Protein AF-A0A3D2J568-F1 (afdb_monomer_lite)

Foldseek 3Di:
DVVLVVLVVLLVVLVVLLVVLVVVVVVVQVVVVVVVDDDDQVLPLSNLVSVLSVLSSVLSVLVSCVVVVVDPPVCVVVSVVVSVVSVVVSVVSVVVSVVSVVVVVVVVVVVVVVVVVVVVVVVPPPPDDPVVVVVVVVVVVVVVVVVVVVVCVVVPDD

Structure (mmCIF, N/CA/C/O backbone):
data_AF-A0A3D2J568-F1
#
_entry.id   AF-A0A3D2J568-F1
#
loop_
_atom_site.group_PDB
_atom_site.id
_atom_site.type_symbol
_atom_site.label_atom_id
_atom_site.label_alt_id
_atom_site.label_comp_id
_atom_site.label_asym_id
_atom_site.label_entity_id
_atom_site.label_seq_id
_atom_site.pdbx_PDB_ins_code
_atom_site.Cartn_x
_atom_site.Cartn_y
_atom_site.Cartn_z
_atom_site.occupancy
_atom_site.B_iso_or_equiv
_atom_site.auth_seq_id
_atom_site.auth_comp_id
_atom_site.auth_asym_id
_atom_site.auth_atom_id
_atom_site.pdbx_PDB_model_num
ATOM 1 N N . MET A 1 1 ? 24.791 3.006 -12.669 1.00 52.94 1 MET A N 1
ATOM 2 C CA . MET A 1 1 ? 24.547 1.671 -12.068 1.00 52.94 1 MET A CA 1
ATOM 3 C C . MET A 1 1 ? 23.845 1.725 -10.703 1.00 52.94 1 MET A C 1
ATOM 5 O O . MET A 1 1 ? 22.996 0.877 -10.466 1.00 52.94 1 MET A O 1
ATOM 9 N N . ALA A 1 2 ? 24.106 2.720 -9.839 1.00 61.47 2 ALA A N 1
ATOM 10 C CA . ALA A 1 2 ? 23.506 2.809 -8.494 1.00 61.47 2 ALA A CA 1
ATOM 11 C C . ALA A 1 2 ? 21.961 2.863 -8.460 1.00 61.47 2 ALA A C 1
ATOM 13 O O . ALA A 1 2 ? 21.342 2.231 -7.610 1.00 61.47 2 ALA A O 1
ATOM 14 N N . GLY A 1 3 ? 21.323 3.554 -9.413 1.00 71.19 3 GLY A N 1
ATOM 15 C CA . GLY A 1 3 ? 19.856 3.645 -9.461 1.00 71.19 3 GLY A CA 1
ATOM 16 C C . GLY A 1 3 ? 19.157 2.298 -9.675 1.00 71.19 3 GLY A C 1
ATOM 17 O O . GLY A 1 3 ? 18.064 2.082 -9.168 1.00 71.19 3 GLY A O 1
ATOM 18 N N . LEU A 1 4 ? 19.805 1.361 -10.367 1.00 69.38 4 LEU A N 1
ATOM 19 C CA . LEU A 1 4 ? 19.194 0.086 -10.738 1.00 69.38 4 LEU A CA 1
ATOM 20 C C . LEU A 1 4 ? 19.227 -0.934 -9.591 1.00 69.38 4 LEU A C 1
ATOM 22 O O . LEU A 1 4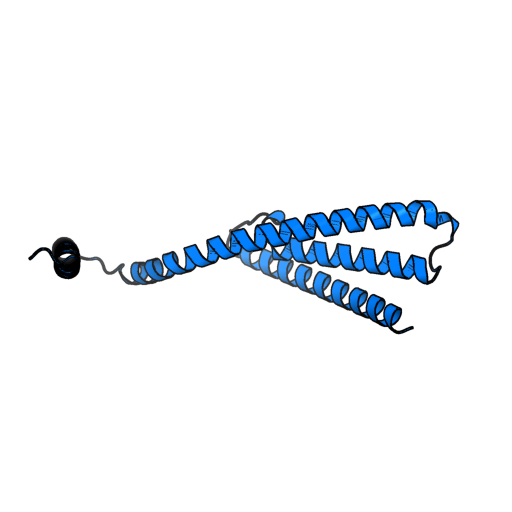 ? 18.237 -1.613 -9.332 1.00 69.38 4 LEU A O 1
ATOM 26 N N . GLN A 1 5 ? 20.336 -0.982 -8.848 1.00 78.38 5 GLN A N 1
ATOM 27 C CA . GLN A 1 5 ? 20.435 -1.772 -7.615 1.00 78.38 5 GLN A CA 1
ATOM 28 C C . GLN A 1 5 ? 19.420 -1.296 -6.570 1.00 78.38 5 GLN A C 1
ATOM 30 O O . GLN A 1 5 ? 18.835 -2.110 -5.861 1.00 78.38 5 GLN A O 1
ATOM 35 N N . LEU A 1 6 ? 19.166 0.015 -6.523 1.00 78.44 6 LEU A N 1
ATOM 36 C CA . LEU A 1 6 ? 18.181 0.615 -5.630 1.00 78.44 6 LEU A CA 1
ATOM 37 C C . LEU A 1 6 ? 16.750 0.198 -6.006 1.00 78.44 6 LEU A C 1
ATOM 39 O O . LEU A 1 6 ? 15.997 -0.216 -5.129 1.00 78.44 6 LEU A O 1
ATOM 43 N N . VAL A 1 7 ? 16.390 0.213 -7.296 1.00 79.06 7 VAL A N 1
ATOM 44 C CA . VAL A 1 7 ? 15.074 -0.269 -7.766 1.00 79.06 7 VAL A CA 1
ATOM 45 C C . VAL A 1 7 ? 14.885 -1.760 -7.474 1.00 79.06 7 VAL A C 1
ATOM 47 O O . VAL A 1 7 ? 13.824 -2.157 -6.99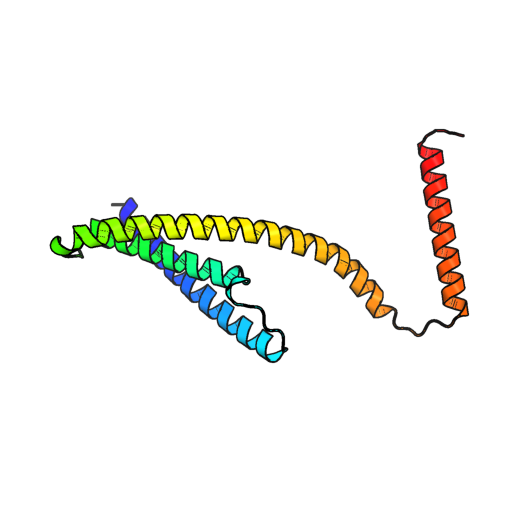4 1.00 79.06 7 VAL A O 1
ATOM 50 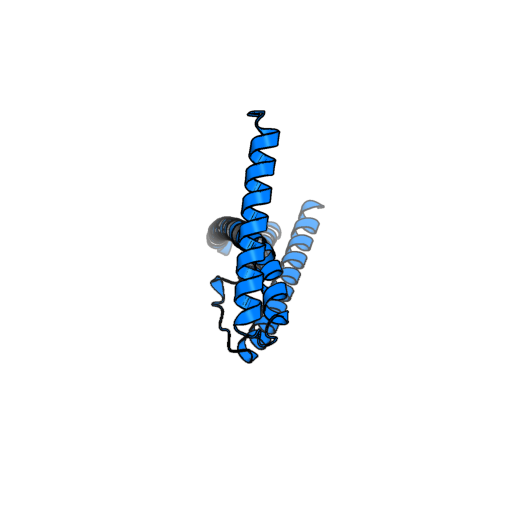N N . ALA A 1 8 ? 15.911 -2.584 -7.699 1.00 76.62 8 ALA A N 1
ATOM 51 C CA . ALA A 1 8 ? 15.855 -4.013 -7.391 1.00 76.62 8 ALA A CA 1
ATOM 52 C C . ALA A 1 8 ? 15.694 -4.277 -5.880 1.00 76.62 8 ALA A C 1
ATOM 54 O O . ALA A 1 8 ? 14.847 -5.079 -5.481 1.00 76.62 8 ALA A O 1
ATOM 55 N N . LEU A 1 9 ? 16.444 -3.559 -5.034 1.00 82.00 9 LEU A N 1
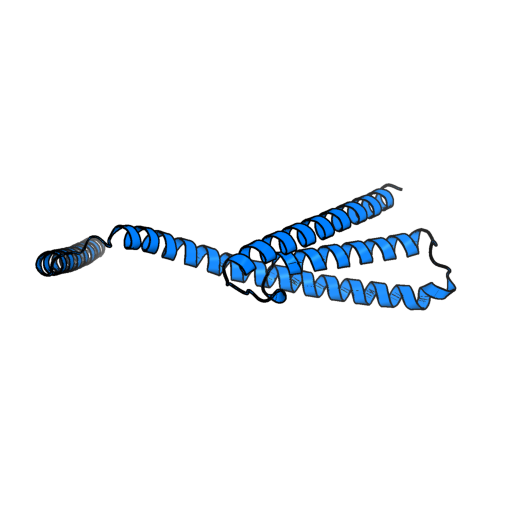ATOM 56 C CA . LEU A 1 9 ? 16.318 -3.630 -3.574 1.00 82.00 9 LEU A CA 1
ATOM 57 C C . LEU A 1 9 ? 14.925 -3.212 -3.100 1.00 82.00 9 LEU A C 1
ATOM 59 O O . LEU A 1 9 ? 14.321 -3.916 -2.290 1.00 82.00 9 LEU A O 1
ATOM 63 N N . LEU A 1 10 ? 14.392 -2.106 -3.628 1.00 78.38 10 LEU A N 1
ATOM 64 C CA . LEU A 1 10 ? 13.032 -1.663 -3.328 1.00 78.38 10 LEU A CA 1
ATOM 65 C C . LEU A 1 10 ? 12.008 -2.723 -3.735 1.00 78.38 10 LEU A C 1
ATOM 67 O O . LEU A 1 10 ? 11.125 -3.037 -2.943 1.00 78.38 10 LEU A O 1
ATOM 71 N N . CYS A 1 11 ? 12.149 -3.319 -4.920 1.00 81.44 11 CYS A N 1
ATOM 72 C CA . CYS A 1 11 ? 11.247 -4.364 -5.396 1.00 81.44 11 CYS A CA 1
ATOM 73 C C . CYS A 1 11 ? 11.208 -5.563 -4.435 1.00 81.44 11 CYS A C 1
ATOM 75 O O . CYS A 1 11 ? 10.126 -5.985 -4.025 1.00 81.44 11 CYS A O 1
ATOM 77 N N . ILE A 1 12 ? 12.376 -6.075 -4.026 1.00 80.69 12 ILE A N 1
ATOM 78 C CA . ILE A 1 12 ? 12.484 -7.188 -3.067 1.00 80.69 12 ILE A CA 1
ATOM 79 C C . ILE A 1 12 ? 11.879 -6.795 -1.715 1.00 80.69 12 ILE A C 1
ATOM 81 O O . ILE A 1 12 ? 11.116 -7.564 -1.128 1.00 80.69 12 ILE A O 1
ATOM 85 N N . MET A 1 13 ? 12.177 -5.586 -1.233 1.00 82.12 13 MET A N 1
ATOM 86 C CA . MET A 1 13 ? 11.656 -5.073 0.033 1.00 82.12 13 MET A CA 1
ATOM 87 C C . MET A 1 13 ? 10.124 -4.968 0.016 1.00 82.12 13 MET A C 1
ATOM 89 O O . MET A 1 13 ? 9.474 -5.441 0.947 1.00 82.12 13 MET A O 1
ATOM 93 N N . PHE A 1 14 ? 9.532 -4.405 -1.041 1.00 81.81 14 PHE A N 1
ATOM 94 C CA . PHE A 1 14 ? 8.077 -4.290 -1.185 1.00 81.81 14 PHE A CA 1
ATOM 95 C C . PHE A 1 14 ? 7.395 -5.655 -1.308 1.00 81.81 14 PHE A C 1
ATOM 97 O O . PHE A 1 14 ? 6.357 -5.869 -0.682 1.00 81.81 14 PHE A O 1
ATOM 104 N N . LEU A 1 15 ? 8.002 -6.606 -2.025 1.00 79.06 15 LEU A N 1
ATOM 105 C CA . LEU A 1 15 ? 7.533 -7.994 -2.080 1.00 79.06 15 LEU A CA 1
ATOM 106 C C . LEU A 1 15 ? 7.529 -8.649 -0.695 1.00 79.06 15 LEU A C 1
ATOM 108 O O . LEU A 1 15 ? 6.523 -9.239 -0.295 1.00 79.06 15 LEU A O 1
ATOM 112 N N . ALA A 1 16 ? 8.620 -8.503 0.061 1.00 78.75 16 ALA A N 1
ATOM 113 C CA . ALA A 1 16 ? 8.729 -9.039 1.414 1.00 78.75 16 ALA A CA 1
ATOM 114 C C . ALA A 1 16 ? 7.705 -8.399 2.367 1.00 78.75 16 ALA A C 1
ATOM 116 O O . ALA A 1 16 ? 7.018 -9.114 3.101 1.00 78.75 16 ALA A O 1
ATOM 117 N N . LEU A 1 17 ? 7.543 -7.071 2.324 1.00 76.69 17 LEU A N 1
ATOM 118 C CA . LEU A 1 17 ? 6.551 -6.346 3.127 1.00 76.69 17 LEU A CA 1
ATOM 119 C C . LEU A 1 17 ? 5.113 -6.730 2.755 1.00 76.69 17 LEU A C 1
ATOM 121 O O . LEU A 1 17 ? 4.278 -6.914 3.644 1.00 76.69 17 LEU A O 1
ATOM 125 N N . GLY A 1 18 ? 4.818 -6.861 1.460 1.00 75.06 18 GLY A N 1
ATOM 126 C CA . GLY A 1 18 ? 3.521 -7.306 0.957 1.00 75.06 18 GLY A CA 1
ATOM 127 C C . GLY A 1 18 ? 3.188 -8.710 1.458 1.00 75.06 18 GLY A C 1
ATOM 128 O O . GLY A 1 18 ? 2.155 -8.907 2.103 1.00 75.06 18 GLY A O 1
ATOM 129 N N . ALA A 1 19 ? 4.103 -9.664 1.262 1.00 75.75 19 ALA A N 1
ATOM 130 C CA . ALA A 1 19 ? 3.942 -11.043 1.719 1.00 75.75 19 ALA A CA 1
ATOM 131 C C . ALA A 1 19 ? 3.778 -11.132 3.245 1.00 75.75 19 ALA A C 1
ATOM 133 O O . ALA A 1 19 ? 2.848 -11.777 3.736 1.00 75.75 19 ALA A O 1
ATOM 134 N N . PHE A 1 20 ? 4.630 -10.436 4.004 1.00 77.06 20 PHE A N 1
ATOM 135 C CA . PHE A 1 20 ? 4.555 -10.406 5.463 1.00 77.06 20 PHE A CA 1
ATOM 136 C C . PHE A 1 20 ? 3.212 -9.852 5.956 1.00 77.06 20 PHE A C 1
ATOM 138 O O . PHE A 1 20 ? 2.571 -10.460 6.819 1.00 77.06 20 PHE A O 1
ATOM 145 N N . ASN A 1 21 ? 2.741 -8.741 5.381 1.00 76.00 21 ASN A N 1
ATOM 146 C CA . ASN A 1 21 ? 1.473 -8.135 5.783 1.00 76.00 21 ASN A CA 1
ATOM 147 C C . ASN A 1 21 ? 0.257 -8.984 5.399 1.00 76.00 21 ASN A C 1
ATOM 149 O O . ASN A 1 21 ? -0.679 -9.067 6.197 1.00 76.00 21 ASN A O 1
ATOM 153 N N . ILE A 1 22 ? 0.276 -9.664 4.246 1.00 75.00 22 ILE A N 1
ATOM 154 C CA . ILE A 1 22 ? -0.774 -10.626 3.869 1.00 75.00 22 ILE A CA 1
ATOM 155 C C . ILE A 1 22 ? -0.826 -11.770 4.888 1.00 75.00 22 ILE A C 1
ATOM 157 O O . ILE A 1 22 ? -1.902 -12.105 5.392 1.00 75.00 22 ILE A O 1
ATOM 161 N N . LEU A 1 23 ? 0.325 -12.349 5.242 1.00 76.56 23 LEU A N 1
ATOM 162 C CA . LEU A 1 23 ? 0.403 -13.449 6.210 1.00 76.56 23 LEU A CA 1
ATOM 163 C C . LEU A 1 23 ? -0.088 -13.024 7.601 1.00 76.56 23 LEU A C 1
ATOM 165 O O . LEU A 1 23 ? -0.894 -13.727 8.219 1.00 76.56 23 LEU A O 1
ATOM 169 N N . MET A 1 24 ? 0.343 -11.854 8.078 1.00 72.38 24 MET A N 1
ATOM 170 C CA . MET A 1 24 ? -0.131 -11.267 9.335 1.00 72.38 24 MET A CA 1
ATOM 171 C C . MET A 1 24 ? -1.640 -10.998 9.312 1.00 72.38 24 MET A C 1
ATOM 173 O O . MET A 1 24 ? -2.341 -11.322 10.275 1.00 72.38 24 MET A O 1
ATOM 177 N N . ALA A 1 25 ? -2.163 -10.452 8.211 1.00 67.94 25 ALA A N 1
ATOM 178 C CA . ALA A 1 25 ? -3.588 -10.181 8.066 1.00 67.94 25 ALA A CA 1
ATOM 179 C C . ALA A 1 25 ? -4.427 -11.466 8.087 1.00 67.94 25 ALA A C 1
ATOM 181 O O . ALA A 1 25 ? -5.440 -11.507 8.792 1.00 67.94 25 ALA A O 1
ATOM 182 N N . ARG A 1 26 ? -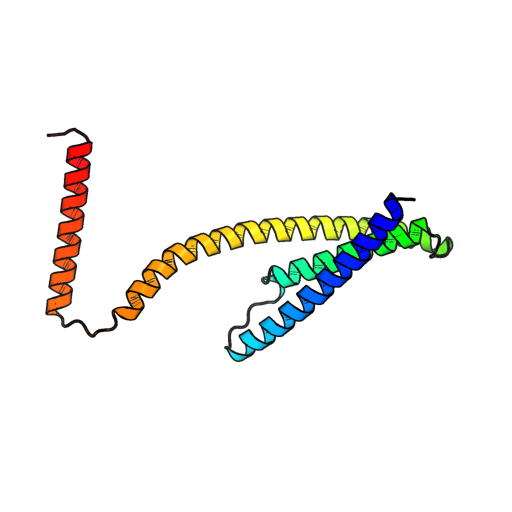3.977 -12.533 7.408 1.00 73.56 26 ARG A N 1
ATOM 183 C CA . ARG A 1 26 ? -4.642 -13.849 7.441 1.00 73.56 26 ARG A CA 1
ATOM 184 C C . ARG A 1 26 ? -4.655 -14.440 8.850 1.00 73.56 26 ARG A C 1
ATOM 186 O O . ARG A 1 26 ? -5.713 -14.849 9.326 1.00 73.56 26 ARG A O 1
ATOM 193 N N . ARG A 1 27 ? -3.519 -14.416 9.561 1.00 71.69 27 ARG A N 1
ATOM 194 C CA . ARG A 1 27 ? -3.440 -14.893 10.959 1.00 71.69 27 ARG A CA 1
ATOM 195 C C . ARG A 1 27 ? -4.378 -14.115 11.882 1.00 71.69 27 ARG A C 1
ATOM 197 O O . ARG A 1 27 ? -5.011 -14.692 12.764 1.00 71.69 27 ARG A O 1
ATOM 204 N N . ARG A 1 28 ? -4.497 -12.803 11.676 1.00 66.62 28 ARG A N 1
ATOM 205 C CA . ARG A 1 28 ? -5.406 -11.954 12.451 1.00 66.62 28 ARG A CA 1
ATOM 206 C C . ARG A 1 28 ? -6.878 -12.234 12.135 1.00 66.62 28 ARG A C 1
ATOM 208 O O . ARG A 1 28 ? -7.682 -12.292 13.060 1.00 66.62 28 ARG A O 1
ATOM 215 N N . GLN A 1 29 ? -7.225 -12.471 10.869 1.00 67.00 29 GLN A N 1
ATOM 216 C CA . GLN A 1 29 ? -8.579 -12.878 10.476 1.00 67.00 29 GLN A CA 1
ATOM 217 C C . GLN A 1 29 ? -8.989 -14.214 11.098 1.00 67.00 29 GLN A C 1
ATOM 219 O O . GLN A 1 29 ? -10.123 -14.335 11.554 1.00 67.00 29 GLN A O 1
ATOM 224 N N . GLN A 1 30 ? -8.078 -15.188 11.179 1.00 67.19 30 GLN A N 1
ATOM 225 C CA . GLN A 1 30 ? -8.347 -16.469 11.843 1.00 67.19 30 GLN A CA 1
ATOM 226 C C . GLN A 1 30 ? -8.677 -16.281 13.332 1.00 67.19 30 GLN A C 1
ATOM 228 O O . GLN A 1 30 ? -9.647 -16.851 13.824 1.00 67.19 30 GLN A O 1
ATOM 233 N N . ARG A 1 31 ? -7.933 -15.416 14.034 1.00 64.31 31 ARG A N 1
ATOM 234 C CA . ARG A 1 31 ? -8.181 -15.106 15.455 1.00 64.31 31 ARG A CA 1
ATOM 235 C C . ARG A 1 31 ? -9.504 -14.378 15.688 1.00 64.31 31 ARG A C 1
ATOM 237 O O . ARG A 1 31 ? -10.181 -14.655 16.666 1.00 64.31 31 ARG A O 1
ATOM 244 N N . GLU A 1 32 ? -9.879 -13.462 14.800 1.00 63.84 32 GLU A N 1
ATOM 245 C CA . GLU A 1 32 ? -11.124 -12.693 14.935 1.00 63.84 32 GLU A CA 1
ATOM 246 C C . GLU A 1 32 ? -12.361 -13.502 14.506 1.00 63.84 32 GLU A C 1
ATOM 248 O O . GLU A 1 32 ? -13.429 -13.342 15.093 1.00 63.84 32 GLU A O 1
ATOM 253 N N . SER A 1 33 ? -12.198 -14.442 13.568 1.00 60.97 33 SER A N 1
ATOM 254 C CA . SER A 1 33 ? -13.241 -15.413 13.204 1.00 60.97 33 SER A CA 1
ATOM 255 C C . SER A 1 33 ? -13.553 -16.359 14.364 1.00 60.97 33 SER A C 1
ATOM 257 O O . SER A 1 33 ? -14.717 -16.656 14.610 1.00 60.97 33 SER A O 1
ATOM 259 N N . ALA A 1 34 ? -12.535 -16.748 15.140 1.00 63.69 34 ALA A N 1
ATOM 260 C CA . ALA A 1 34 ? -12.718 -17.509 16.377 1.00 63.69 34 ALA A CA 1
ATOM 261 C C . ALA A 1 34 ? -13.448 -16.715 17.484 1.00 63.69 34 ALA A C 1
ATOM 263 O O . ALA A 1 34 ? -13.983 -17.313 18.409 1.00 63.69 34 ALA A O 1
ATOM 264 N N . MET A 1 35 ? -13.499 -15.380 17.384 1.00 64.38 35 MET A N 1
ATOM 265 C CA . MET A 1 35 ? -14.208 -14.491 18.319 1.00 64.38 35 MET A CA 1
ATOM 266 C C . MET A 1 35 ? -15.577 -14.026 17.788 1.00 64.38 35 MET A C 1
ATOM 268 O O . MET A 1 35 ? -16.217 -13.186 18.415 1.00 64.38 35 MET A O 1
ATOM 272 N N . GLY A 1 36 ? -16.028 -14.531 16.631 1.00 60.94 36 GLY A N 1
ATOM 273 C CA . GLY A 1 36 ? -17.336 -14.204 16.044 1.00 60.94 36 GLY A CA 1
ATOM 274 C C . GLY A 1 36 ? -17.461 -12.791 15.458 1.00 60.94 36 GLY A C 1
ATOM 275 O O . GLY A 1 36 ? -18.545 -12.404 15.025 1.00 60.94 36 GLY A O 1
ATOM 276 N N . ILE A 1 37 ? -16.376 -12.010 15.404 1.00 64.44 37 ILE A N 1
ATOM 277 C CA . ILE A 1 37 ? -16.398 -10.637 14.884 1.00 64.44 37 ILE A CA 1
ATOM 278 C C . ILE A 1 37 ? -15.875 -10.636 13.445 1.00 64.44 37 ILE A C 1
ATOM 280 O O . ILE A 1 37 ? -14.668 -10.662 13.193 1.00 64.44 37 ILE A O 1
ATOM 284 N N . GLN A 1 38 ? -16.787 -10.564 12.476 1.00 57.75 38 GLN A N 1
ATOM 285 C CA . GLN A 1 38 ? -16.430 -10.460 11.062 1.00 57.75 38 GLN A CA 1
ATOM 286 C C . GLN A 1 38 ? -16.287 -8.992 10.639 1.00 57.75 38 GLN A C 1
ATOM 288 O O . GLN A 1 38 ? -17.262 -8.313 10.329 1.00 57.75 38 GLN A O 1
ATOM 293 N N . TYR A 1 39 ? -15.050 -8.488 10.594 1.00 65.12 39 TYR A N 1
ATOM 294 C CA . TYR A 1 39 ? -14.766 -7.226 9.905 1.00 65.12 39 TYR A CA 1
ATOM 295 C C . TYR A 1 39 ? -14.528 -7.464 8.409 1.00 65.12 39 TYR A C 1
ATOM 297 O O . TYR A 1 39 ? -13.648 -8.270 8.072 1.00 65.12 39 TYR A O 1
ATOM 305 N N . PRO A 1 40 ? -15.213 -6.727 7.514 1.00 66.94 40 PRO A N 1
ATOM 306 C CA . PRO A 1 40 ? -14.986 -6.834 6.080 1.00 66.94 40 PRO A CA 1
ATOM 307 C C . PRO A 1 40 ? -13.540 -6.471 5.716 1.00 66.94 40 PRO A C 1
ATOM 309 O O . PRO A 1 40 ? -12.964 -5.518 6.249 1.00 66.94 40 PRO A O 1
ATOM 312 N N . TRP A 1 41 ? -12.949 -7.240 4.799 1.00 61.22 41 TRP A N 1
ATOM 313 C CA . TRP A 1 41 ? -11.525 -7.173 4.448 1.00 61.22 41 TRP A CA 1
ATOM 314 C C . TRP A 1 41 ? -11.081 -5.779 3.972 1.00 61.22 41 TRP A C 1
ATOM 316 O O . TRP A 1 41 ? -10.011 -5.319 4.362 1.00 61.22 41 TRP A O 1
ATOM 326 N N . TYR A 1 42 ? -11.938 -5.065 3.234 1.00 62.44 42 TYR A N 1
ATOM 327 C CA . TYR A 1 42 ? -11.658 -3.732 2.685 1.00 62.44 42 TYR A CA 1
ATOM 328 C C . TYR A 1 42 ? -11.611 -2.612 3.740 1.00 62.44 42 TYR A C 1
ATOM 330 O O . TYR A 1 42 ? -11.086 -1.535 3.470 1.00 62.44 42 TYR A O 1
ATOM 338 N N . LYS A 1 43 ? -12.138 -2.839 4.955 1.00 64.69 43 LYS A N 1
ATOM 339 C CA . LYS A 1 43 ? -12.009 -1.888 6.078 1.00 64.69 43 LYS A CA 1
ATOM 340 C C . LYS A 1 43 ? -10.712 -2.078 6.865 1.00 64.69 43 LYS A C 1
ATOM 342 O O . LYS A 1 43 ? -10.389 -1.266 7.734 1.00 64.69 43 LYS A O 1
ATOM 347 N N . ARG A 1 44 ? -9.968 -3.160 6.613 1.00 71.81 44 ARG A N 1
ATOM 348 C CA . ARG A 1 44 ? -8.707 -3.433 7.306 1.00 71.81 44 ARG A CA 1
ATOM 349 C C . ARG A 1 44 ? -7.584 -2.720 6.577 1.00 71.81 44 ARG A C 1
ATOM 351 O O . ARG A 1 44 ? -7.066 -3.233 5.589 1.00 71.81 44 ARG A O 1
ATOM 358 N N . LEU A 1 45 ? -7.164 -1.589 7.144 1.00 71.69 45 LEU A N 1
ATOM 359 C CA . LEU A 1 45 ? -6.051 -0.787 6.636 1.00 71.69 45 LEU A CA 1
ATOM 360 C C . LEU A 1 45 ? -4.844 -1.661 6.258 1.00 71.69 45 LEU A C 1
ATOM 362 O O . LEU A 1 45 ? -4.328 -1.505 5.165 1.00 71.69 45 LEU A O 1
ATOM 366 N N . THR A 1 46 ? -4.478 -2.638 7.102 1.00 72.06 46 THR A N 1
ATOM 367 C CA . THR A 1 46 ? -3.351 -3.569 6.892 1.00 72.06 46 THR A CA 1
ATOM 368 C C . THR A 1 46 ? -3.459 -4.405 5.613 1.00 72.06 46 THR A C 1
ATOM 370 O O . THR A 1 46 ? -2.447 -4.637 4.961 1.00 72.06 46 THR A O 1
ATOM 373 N N . ILE A 1 47 ? -4.663 -4.857 5.239 1.00 72.88 47 ILE A N 1
ATOM 374 C CA . ILE A 1 47 ? -4.863 -5.613 3.990 1.00 72.88 47 ILE A CA 1
ATOM 375 C C . ILE A 1 47 ? -4.693 -4.667 2.806 1.00 72.88 47 ILE A C 1
ATOM 377 O O . ILE A 1 47 ? -3.954 -4.973 1.876 1.00 72.88 47 ILE A O 1
ATOM 381 N N . LEU A 1 48 ? -5.304 -3.487 2.885 1.00 77.19 48 LEU A N 1
ATOM 382 C CA . LEU A 1 48 ? -5.171 -2.454 1.864 1.00 77.19 48 LEU A CA 1
ATOM 383 C C . LEU A 1 48 ? -3.704 -2.039 1.647 1.00 77.19 48 LEU A C 1
ATOM 385 O O . LEU A 1 48 ? -3.250 -1.983 0.511 1.00 77.19 48 LEU A O 1
ATOM 389 N N . THR A 1 49 ? -2.930 -1.856 2.723 1.00 78.62 49 THR A N 1
ATOM 390 C CA . THR A 1 49 ? -1.488 -1.550 2.627 1.00 78.62 49 THR A CA 1
ATOM 391 C C . THR A 1 49 ? -0.700 -2.696 2.008 1.00 78.62 49 THR A C 1
ATOM 393 O O . THR A 1 49 ? 0.248 -2.466 1.268 1.00 78.62 49 THR A O 1
ATOM 396 N N . SER A 1 50 ? -1.081 -3.941 2.301 1.00 77.31 50 SER A N 1
ATOM 397 C CA . SER A 1 50 ? -0.414 -5.103 1.718 1.00 77.31 50 SER A CA 1
ATOM 398 C C . SER A 1 50 ? -0.646 -5.208 0.211 1.00 77.31 50 SER A C 1
ATOM 400 O O . SER A 1 50 ? 0.289 -5.510 -0.523 1.00 77.31 50 SER A O 1
ATOM 402 N N . VAL A 1 51 ? -1.861 -4.885 -0.247 1.00 79.38 51 VAL A N 1
ATOM 403 C CA . VAL A 1 51 ? -2.195 -4.799 -1.673 1.00 79.38 51 VAL A CA 1
ATOM 404 C C . VAL A 1 51 ? -1.379 -3.689 -2.331 1.00 79.38 51 VAL A C 1
ATOM 406 O O . VAL A 1 51 ? -0.757 -3.934 -3.357 1.00 79.38 51 VAL A O 1
ATOM 409 N N . GLU A 1 52 ? -1.281 -2.519 -1.700 1.00 84.38 52 GLU A N 1
ATOM 410 C CA . GLU A 1 52 ? -0.461 -1.410 -2.201 1.00 84.38 52 GLU A CA 1
ATOM 411 C C . GLU A 1 52 ? 1.012 -1.796 -2.383 1.00 84.38 52 GLU A C 1
ATOM 413 O O . GLU A 1 52 ? 1.611 -1.515 -3.417 1.00 84.38 52 GLU A O 1
ATOM 418 N N . TYR A 1 53 ? 1.593 -2.516 -1.422 1.00 84.31 53 TYR A N 1
ATOM 419 C CA . TYR A 1 53 ? 2.968 -3.004 -1.547 1.00 84.31 53 TYR A CA 1
ATOM 420 C C . TYR A 1 53 ? 3.149 -3.993 -2.698 1.00 84.31 53 TYR A C 1
ATOM 422 O O . TYR A 1 53 ? 4.188 -3.967 -3.356 1.00 84.31 53 TYR A O 1
ATOM 430 N N . VAL A 1 54 ? 2.145 -4.827 -2.983 1.00 81.69 54 VAL A N 1
ATOM 431 C CA . VAL A 1 54 ? 2.171 -5.722 -4.148 1.00 81.69 54 VAL A CA 1
ATOM 432 C C . VAL A 1 54 ? 2.069 -4.930 -5.454 1.00 81.69 54 VAL A C 1
ATOM 434 O O . VAL A 1 54 ? 2.829 -5.219 -6.376 1.00 81.69 54 VAL A O 1
ATOM 437 N N . LEU A 1 55 ? 1.199 -3.913 -5.538 1.00 84.75 55 LEU A N 1
ATOM 438 C CA . LEU A 1 55 ? 1.118 -3.046 -6.722 1.00 84.75 55 LEU A CA 1
ATOM 439 C C . LEU A 1 55 ? 2.440 -2.312 -6.977 1.00 84.75 55 LEU A C 1
ATOM 441 O O . LEU A 1 55 ? 2.924 -2.312 -8.107 1.00 84.75 55 LEU A O 1
ATOM 445 N N . LEU A 1 56 ? 3.047 -1.740 -5.935 1.00 84.56 56 LEU A N 1
ATOM 446 C CA . LEU A 1 56 ? 4.346 -1.071 -6.034 1.00 84.56 56 LEU A CA 1
ATOM 447 C C . LEU A 1 56 ? 5.445 -2.036 -6.479 1.00 84.56 56 LEU A C 1
ATOM 449 O O . LEU A 1 56 ? 6.211 -1.710 -7.382 1.00 84.56 56 LEU A O 1
ATOM 453 N N . ALA A 1 57 ? 5.502 -3.239 -5.900 1.00 82.38 57 ALA A N 1
ATOM 454 C CA . ALA A 1 57 ? 6.455 -4.261 -6.326 1.00 82.38 57 ALA A CA 1
ATOM 455 C C . ALA A 1 57 ? 6.272 -4.623 -7.808 1.00 82.38 57 ALA A C 1
ATOM 457 O O . ALA A 1 57 ? 7.252 -4.713 -8.542 1.00 82.38 57 ALA A O 1
ATOM 458 N N . LEU A 1 58 ? 5.027 -4.769 -8.267 1.00 81.94 58 LEU A N 1
ATOM 459 C CA . LEU A 1 58 ? 4.727 -5.061 -9.667 1.00 81.94 58 LEU A CA 1
ATOM 460 C C . LEU A 1 58 ? 5.127 -3.896 -10.592 1.00 81.94 58 LEU A C 1
ATOM 462 O O . LEU A 1 58 ? 5.677 -4.130 -11.667 1.00 81.94 58 LEU A O 1
ATOM 466 N N . ALA A 1 59 ? 4.924 -2.649 -10.159 1.00 84.19 59 ALA A N 1
ATOM 467 C CA . ALA A 1 59 ? 5.353 -1.461 -10.897 1.00 84.19 59 ALA A CA 1
ATOM 468 C C . ALA A 1 59 ? 6.880 -1.403 -11.021 1.00 84.19 59 ALA A C 1
ATOM 470 O O . ALA A 1 59 ? 7.406 -1.194 -12.115 1.00 84.19 59 ALA A O 1
ATOM 471 N N . PHE A 1 60 ? 7.604 -1.658 -9.927 1.00 84.19 60 PHE A N 1
ATOM 472 C CA . PHE A 1 60 ? 9.064 -1.738 -9.959 1.00 84.19 60 PHE A CA 1
ATOM 473 C C . PHE A 1 60 ? 9.560 -2.890 -10.834 1.00 84.19 60 PHE A C 1
ATOM 475 O O . PHE A 1 60 ? 10.529 -2.706 -11.567 1.00 84.19 60 PHE A O 1
ATOM 482 N N . LEU A 1 61 ? 8.883 -4.041 -10.815 1.00 82.31 61 LEU A N 1
ATOM 483 C CA . LEU A 1 61 ? 9.225 -5.189 -11.651 1.00 82.31 61 LEU A CA 1
ATOM 484 C C . LEU A 1 61 ? 9.047 -4.883 -13.145 1.00 82.31 61 LEU A C 1
ATOM 486 O O . LEU A 1 61 ? 9.930 -5.199 -13.941 1.00 82.31 61 LEU A O 1
ATOM 490 N N . LEU A 1 62 ? 7.949 -4.221 -13.521 1.00 81.69 62 LEU A N 1
ATOM 491 C CA . LEU A 1 62 ? 7.708 -3.761 -14.894 1.00 81.69 62 LEU A CA 1
ATOM 492 C C . LEU A 1 62 ? 8.760 -2.739 -15.337 1.00 81.69 62 LEU A C 1
ATOM 494 O O . LEU A 1 62 ? 9.307 -2.858 -16.431 1.00 81.69 62 LEU A O 1
ATOM 498 N N . ASN A 1 63 ? 9.094 -1.778 -14.472 1.00 82.00 63 ASN A N 1
ATOM 499 C CA . ASN A 1 63 ? 10.144 -0.797 -14.741 1.00 82.00 63 ASN A CA 1
ATOM 500 C C . ASN A 1 63 ? 11.516 -1.469 -14.951 1.00 82.00 63 ASN A C 1
ATOM 502 O O . ASN A 1 63 ? 12.249 -1.120 -15.877 1.00 82.00 63 ASN A O 1
ATOM 506 N N . LEU A 1 64 ? 11.842 -2.478 -14.136 1.00 81.62 64 LEU A N 1
ATOM 507 C CA . LEU A 1 64 ? 13.074 -3.253 -14.279 1.00 81.62 64 LEU A CA 1
ATOM 508 C C . LEU A 1 64 ? 13.077 -4.057 -15.589 1.00 81.62 64 LEU A C 1
ATOM 510 O O . LEU A 1 64 ? 14.079 -4.060 -16.299 1.00 81.62 64 LEU A O 1
ATOM 514 N N . GLY A 1 65 ? 11.944 -4.675 -15.942 1.00 79.62 65 GLY A N 1
ATOM 515 C CA . GLY A 1 65 ? 11.768 -5.424 -17.188 1.00 79.62 65 GLY A CA 1
ATOM 516 C C . GLY A 1 65 ? 11.934 -4.565 -18.445 1.00 79.62 65 GLY A C 1
ATOM 517 O O . GLY A 1 65 ? 12.569 -5.008 -19.404 1.00 79.62 65 GLY A O 1
ATOM 518 N N . LEU A 1 66 ? 11.435 -3.324 -18.414 1.00 77.81 66 LEU A N 1
ATOM 519 C CA . LEU A 1 66 ? 11.622 -2.337 -19.484 1.00 77.81 66 LEU A CA 1
ATOM 520 C C . LEU A 1 66 ? 13.084 -1.876 -19.593 1.00 77.81 66 LEU A C 1
ATOM 522 O O . LEU A 1 66 ? 13.606 -1.769 -20.698 1.00 77.81 66 LEU A O 1
ATOM 526 N N . GLN A 1 67 ? 13.771 -1.645 -18.468 1.00 77.94 67 GLN A N 1
ATOM 527 C CA . GLN A 1 67 ? 15.186 -1.244 -18.480 1.00 77.94 67 GLN A CA 1
ATOM 528 C C . GLN A 1 67 ? 16.125 -2.367 -18.947 1.00 77.94 67 GLN A C 1
ATOM 530 O O . GLN A 1 67 ? 17.065 -2.098 -19.695 1.00 77.94 67 GLN A O 1
ATOM 535 N N . TYR A 1 68 ? 15.879 -3.617 -18.542 1.00 76.00 68 TYR A N 1
ATOM 536 C CA . TYR A 1 68 ? 16.742 -4.762 -18.874 1.00 76.00 68 TYR A CA 1
ATOM 537 C C . TYR A 1 68 ? 16.459 -5.402 -20.236 1.00 76.00 68 TYR A C 1
ATOM 539 O O . TYR A 1 68 ? 17.142 -6.359 -20.595 1.00 76.00 68 TYR A O 1
ATOM 547 N N . HIS A 1 69 ? 15.454 -4.920 -20.979 1.00 71.00 69 HIS A N 1
ATOM 548 C CA . HIS A 1 69 ? 14.960 -5.580 -22.198 1.00 71.00 69 HIS A CA 1
ATOM 549 C C . HIS A 1 69 ? 14.625 -7.066 -21.962 1.00 71.00 69 HIS A C 1
ATOM 551 O O . HIS A 1 69 ? 14.702 -7.894 -22.866 1.00 71.00 69 HIS A O 1
ATOM 557 N N . TRP A 1 70 ? 14.247 -7.416 -20.726 1.00 71.44 70 TRP A N 1
ATOM 558 C CA . TRP A 1 70 ? 13.832 -8.772 -20.360 1.00 71.44 70 TRP A CA 1
ATOM 559 C C . TRP A 1 70 ? 12.507 -9.161 -21.013 1.00 71.44 70 TRP A C 1
ATOM 561 O O . TRP A 1 70 ? 12.206 -10.347 -21.126 1.00 71.44 70 TRP A O 1
ATOM 571 N N . LEU A 1 71 ? 11.723 -8.174 -21.457 1.00 69.00 71 LEU A N 1
ATOM 572 C CA . LEU A 1 71 ? 10.554 -8.403 -22.289 1.00 69.00 71 LEU A CA 1
ATOM 573 C C . LEU A 1 71 ? 10.892 -8.154 -23.765 1.00 69.00 71 LEU A C 1
ATOM 575 O O . LEU A 1 71 ? 11.522 -7.141 -24.078 1.00 69.00 71 LEU A O 1
ATOM 579 N N . PRO A 1 72 ? 10.440 -9.031 -24.681 1.00 74.75 72 PRO A N 1
ATOM 580 C CA . PRO A 1 72 ? 10.589 -8.803 -26.109 1.00 74.75 72 PRO A CA 1
ATOM 581 C C . PRO A 1 72 ? 9.913 -7.485 -26.496 1.00 74.75 72 PRO A C 1
ATOM 583 O O . PRO A 1 72 ? 8.811 -7.174 -26.040 1.00 74.75 72 PRO A O 1
ATOM 586 N N . THR A 1 73 ? 10.564 -6.716 -27.368 1.00 73.12 73 THR A N 1
ATOM 587 C CA . THR A 1 73 ? 10.130 -5.377 -27.805 1.00 73.12 73 THR A CA 1
ATOM 588 C C . THR A 1 73 ? 8.732 -5.363 -28.427 1.00 73.12 73 THR A C 1
ATOM 590 O O . THR A 1 73 ? 8.072 -4.328 -28.438 1.00 73.12 73 THR A O 1
ATOM 593 N N . SER A 1 74 ? 8.247 -6.517 -28.889 1.00 78.94 74 SER A N 1
ATOM 594 C CA . SER A 1 74 ? 6.876 -6.724 -29.362 1.00 78.94 74 SER A CA 1
ATOM 595 C C . SER A 1 74 ? 5.809 -6.551 -28.272 1.00 78.94 74 SER A C 1
ATOM 597 O O . SER A 1 74 ? 4.670 -6.221 -28.594 1.00 78.94 74 SER A O 1
ATOM 599 N N . LEU A 1 75 ? 6.156 -6.724 -26.990 1.00 77.56 75 LEU A N 1
ATOM 600 C CA . LEU A 1 75 ? 5.248 -6.531 -25.853 1.00 77.56 75 LEU A CA 1
ATOM 601 C C . LEU A 1 75 ? 5.306 -5.113 -25.269 1.00 77.56 75 LEU A C 1
ATOM 603 O O . LEU A 1 75 ? 4.376 -4.711 -24.572 1.00 77.56 75 LEU A O 1
ATOM 607 N N . SER A 1 76 ? 6.339 -4.324 -25.580 1.00 78.75 76 SER A N 1
ATOM 608 C CA . SER A 1 76 ? 6.475 -2.926 -25.143 1.00 78.75 76 SER A CA 1
ATOM 609 C C . SER A 1 76 ? 5.220 -2.059 -25.342 1.00 78.75 76 SER A C 1
ATOM 611 O O . SER A 1 76 ? 4.844 -1.374 -24.386 1.00 78.75 76 SER A O 1
ATOM 613 N N . PRO A 1 77 ? 4.512 -2.087 -26.495 1.00 84.56 77 PRO A N 1
ATOM 614 C CA . PRO A 1 77 ? 3.304 -1.275 -26.675 1.00 84.56 77 PRO A CA 1
ATOM 615 C C . PRO A 1 77 ? 2.144 -1.669 -25.749 1.00 84.56 77 PRO A C 1
ATOM 617 O O . PRO A 1 77 ? 1.261 -0.850 -25.518 1.00 84.56 77 PRO A O 1
ATOM 620 N N . LEU A 1 78 ? 2.143 -2.883 -25.188 1.00 84.56 78 LEU A N 1
ATOM 621 C CA . LEU A 1 78 ? 1.159 -3.328 -24.195 1.00 84.56 78 LEU A CA 1
ATOM 622 C C . LEU A 1 78 ? 1.634 -3.050 -22.759 1.00 84.56 78 LEU A C 1
ATOM 624 O O . LEU A 1 78 ? 0.859 -2.641 -21.897 1.00 84.56 78 LEU A O 1
ATOM 628 N N . VAL A 1 79 ? 2.925 -3.257 -22.505 1.00 82.56 79 VAL A N 1
ATOM 629 C CA . VAL A 1 79 ? 3.545 -3.172 -21.175 1.00 82.56 79 VAL A CA 1
ATOM 630 C C . VAL A 1 79 ? 3.619 -1.729 -20.677 1.00 82.56 79 VAL A C 1
ATOM 632 O O . VAL A 1 79 ? 3.341 -1.475 -19.507 1.00 82.56 79 VAL A O 1
ATOM 635 N N . ILE A 1 80 ? 3.947 -0.773 -21.553 1.00 82.94 80 ILE A N 1
ATOM 636 C CA . ILE A 1 80 ? 4.051 0.653 -21.203 1.00 82.94 80 ILE A CA 1
ATOM 637 C C . ILE A 1 80 ? 2.712 1.227 -20.700 1.00 82.94 80 ILE A C 1
ATOM 639 O O . ILE A 1 80 ? 2.690 1.769 -19.593 1.00 82.94 80 ILE A O 1
ATOM 643 N N . PRO A 1 81 ? 1.581 1.114 -21.428 1.00 87.12 81 PRO A N 1
ATOM 644 C CA . PRO A 1 81 ? 0.305 1.613 -20.921 1.00 87.12 81 PRO A CA 1
ATOM 645 C C . PRO A 1 81 ? -0.155 0.850 -19.673 1.00 87.12 81 PRO A C 1
ATOM 647 O O . PRO A 1 81 ? -0.671 1.475 -18.748 1.00 87.12 81 PRO A O 1
ATOM 650 N N . ALA A 1 82 ? 0.090 -0.464 -19.588 1.00 83.00 82 ALA A N 1
ATOM 651 C CA . ALA A 1 82 ? -0.221 -1.239 -18.387 1.00 83.00 82 ALA A CA 1
ATOM 652 C C . ALA A 1 82 ? 0.550 -0.729 -17.154 1.00 83.00 82 ALA A C 1
ATOM 654 O O . ALA A 1 82 ? -0.035 -0.577 -16.082 1.00 83.00 82 ALA A O 1
ATOM 655 N N . TYR A 1 83 ? 1.835 -0.399 -17.313 1.00 83.94 83 TYR A N 1
ATOM 656 C CA . TYR A 1 83 ? 2.659 0.207 -16.266 1.00 83.94 83 TYR A CA 1
ATOM 657 C C . TYR A 1 83 ? 2.115 1.569 -15.808 1.00 83.94 83 TYR A C 1
ATOM 659 O O . TYR A 1 83 ? 2.023 1.817 -14.606 1.00 83.94 83 TYR A O 1
ATOM 667 N N . ILE A 1 84 ? 1.694 2.431 -16.742 1.00 86.88 84 ILE A N 1
ATOM 668 C CA . ILE A 1 84 ? 1.102 3.738 -16.408 1.00 86.88 84 ILE A CA 1
ATOM 669 C C . ILE A 1 84 ? -0.207 3.563 -15.629 1.00 86.88 84 ILE A C 1
ATOM 671 O O . ILE A 1 84 ? -0.395 4.198 -14.591 1.00 86.88 84 ILE A O 1
ATOM 675 N N . VAL A 1 85 ? -1.100 2.682 -16.092 1.00 89.12 85 VAL A N 1
ATOM 676 C CA . VAL A 1 85 ? -2.368 2.392 -15.401 1.00 89.12 85 VAL A CA 1
ATOM 677 C C . VAL A 1 85 ? -2.107 1.862 -13.992 1.00 89.12 85 VAL A C 1
ATOM 679 O O . VAL A 1 85 ? -2.759 2.295 -13.041 1.00 89.12 85 VAL A O 1
ATOM 682 N N . LEU A 1 86 ? -1.126 0.971 -13.840 1.00 87.38 86 LEU A N 1
ATOM 683 C CA . LEU A 1 86 ? -0.734 0.425 -12.545 1.00 87.38 86 LEU A CA 1
ATOM 684 C C . LEU A 1 86 ? -0.208 1.515 -11.597 1.00 87.38 86 LEU A C 1
ATOM 686 O O . LEU A 1 86 ? -0.589 1.533 -10.427 1.00 87.38 86 LEU A O 1
ATOM 690 N N . LEU A 1 87 ? 0.616 2.443 -12.096 1.00 86.56 87 LEU A N 1
ATOM 691 C CA . LEU A 1 87 ? 1.108 3.587 -11.320 1.00 86.56 87 LEU A CA 1
ATOM 692 C C . LEU A 1 87 ? -0.030 4.490 -10.842 1.00 86.56 87 LEU A C 1
ATOM 694 O O . LEU A 1 87 ? -0.049 4.891 -9.680 1.00 86.56 87 LEU A O 1
ATOM 698 N N . ILE A 1 88 ? -0.991 4.788 -11.719 1.00 88.81 88 ILE A N 1
ATOM 699 C CA . ILE A 1 88 ? -2.163 5.592 -11.359 1.00 88.81 88 ILE A CA 1
ATOM 700 C C . ILE A 1 88 ? -2.992 4.862 -10.296 1.00 88.81 88 ILE A C 1
ATOM 702 O O . ILE A 1 88 ? -3.363 5.462 -9.287 1.00 88.81 88 ILE A O 1
ATOM 706 N N . ALA A 1 89 ? -3.247 3.564 -10.483 1.00 86.44 89 ALA A N 1
ATOM 707 C CA . ALA A 1 89 ? -4.003 2.752 -9.533 1.00 86.44 89 ALA A CA 1
ATOM 708 C C . ALA A 1 89 ? -3.329 2.691 -8.151 1.00 86.44 89 ALA A C 1
ATOM 710 O O . ALA A 1 89 ? -4.005 2.881 -7.140 1.00 86.44 89 ALA A O 1
ATOM 711 N N . SER A 1 90 ? -2.007 2.493 -8.111 1.00 87.19 90 SER A N 1
ATOM 712 C CA . SER A 1 90 ? -1.197 2.542 -6.884 1.00 87.19 90 SER A CA 1
ATOM 713 C C . SER A 1 90 ? -1.267 3.923 -6.230 1.00 87.19 90 SER A C 1
ATOM 715 O O . SER A 1 90 ? -1.611 4.034 -5.058 1.00 87.19 90 SER A O 1
ATOM 717 N N . GLY A 1 91 ? -1.076 5.007 -6.988 1.00 86.25 91 GLY A N 1
ATOM 718 C CA . GLY A 1 91 ? -1.170 6.367 -6.449 1.00 86.25 91 GLY A CA 1
ATOM 719 C C . GLY A 1 91 ? -2.532 6.672 -5.809 1.00 86.25 91 GLY A C 1
ATOM 720 O O . GLY A 1 91 ? -2.600 7.217 -4.703 1.00 86.25 91 GLY A O 1
ATOM 721 N N . LEU A 1 92 ? -3.624 6.273 -6.468 1.00 89.81 92 LEU A N 1
ATOM 722 C CA . LEU A 1 92 ? -4.982 6.433 -5.939 1.00 89.81 92 LEU A CA 1
ATOM 723 C C . LEU A 1 92 ? -5.210 5.594 -4.676 1.00 89.81 92 LEU A C 1
ATOM 725 O O . LEU A 1 92 ? -5.777 6.088 -3.696 1.00 89.81 92 LEU A O 1
ATOM 729 N N . LEU A 1 93 ? -4.756 4.339 -4.677 1.00 85.19 93 LEU A N 1
ATOM 730 C CA . LEU A 1 93 ? -4.916 3.433 -3.546 1.00 85.19 93 LEU A CA 1
ATOM 731 C C . LEU A 1 93 ? -4.075 3.883 -2.342 1.00 85.19 93 LEU A C 1
ATOM 733 O O . LEU A 1 93 ? -4.596 3.924 -1.225 1.00 85.19 93 LEU A O 1
ATOM 737 N N . ALA A 1 94 ? -2.836 4.325 -2.557 1.00 83.00 94 ALA A N 1
ATOM 738 C CA . ALA A 1 94 ? -1.999 4.950 -1.537 1.00 83.00 94 ALA A CA 1
ATOM 739 C C . ALA A 1 94 ? -2.681 6.180 -0.919 1.00 83.00 94 ALA A C 1
ATOM 741 O O . ALA A 1 94 ? -2.771 6.288 0.308 1.00 83.00 94 ALA A O 1
ATOM 742 N N . GLY A 1 95 ? -3.235 7.072 -1.749 1.00 84.56 95 GLY A N 1
ATOM 743 C CA . GLY A 1 95 ? -3.999 8.230 -1.277 1.00 84.56 95 GLY A CA 1
ATOM 744 C C . GLY A 1 95 ? -5.194 7.826 -0.407 1.00 84.56 95 GLY A C 1
ATOM 745 O O . GLY A 1 95 ? -5.405 8.374 0.679 1.00 84.56 95 GLY A O 1
ATOM 746 N N . PHE A 1 96 ? -5.933 6.800 -0.828 1.00 84.75 96 PHE A N 1
ATOM 747 C CA . PHE A 1 96 ? -7.061 6.263 -0.072 1.00 84.75 96 PHE A CA 1
ATOM 748 C C . PHE A 1 96 ? -6.641 5.617 1.259 1.00 84.75 96 PHE A C 1
ATOM 750 O O . PHE A 1 96 ? -7.312 5.806 2.278 1.00 84.75 96 PHE A O 1
ATOM 757 N N . ILE A 1 97 ? -5.513 4.902 1.285 1.00 81.69 97 ILE A N 1
ATOM 758 C CA . ILE A 1 97 ? -4.932 4.327 2.507 1.00 81.69 97 ILE A CA 1
ATOM 759 C C . ILE A 1 97 ? -4.549 5.429 3.491 1.00 81.69 97 ILE A C 1
ATOM 761 O O . ILE A 1 97 ? -4.861 5.315 4.677 1.00 81.69 97 ILE A O 1
ATOM 765 N N . ILE A 1 98 ? -3.905 6.499 3.019 1.00 83.31 98 ILE A N 1
ATOM 766 C CA . ILE A 1 98 ? -3.529 7.642 3.860 1.00 83.31 98 ILE A CA 1
ATOM 767 C C . ILE A 1 98 ? -4.789 8.291 4.444 1.00 83.31 98 ILE A C 1
ATOM 769 O O . ILE A 1 98 ? -4.871 8.489 5.660 1.00 83.31 98 ILE A O 1
ATOM 773 N N . TYR A 1 99 ? -5.803 8.537 3.610 1.00 82.88 99 TYR A N 1
ATOM 774 C CA . TYR A 1 99 ? -7.079 9.107 4.042 1.00 82.88 99 TYR A CA 1
ATOM 775 C C . TYR A 1 99 ? -7.771 8.244 5.113 1.00 82.88 99 TYR A C 1
ATOM 777 O O . TYR A 1 99 ? -8.119 8.740 6.190 1.00 82.88 99 TYR A O 1
ATOM 785 N N . GLN A 1 100 ? -7.901 6.931 4.878 1.00 78.94 100 GLN A N 1
ATOM 786 C CA . GLN A 1 100 ? -8.456 6.005 5.873 1.00 78.94 100 GLN A CA 1
ATOM 787 C C . GLN A 1 100 ? -7.596 5.910 7.138 1.00 78.94 100 GLN A C 1
ATOM 789 O O . GLN A 1 100 ? -8.128 5.743 8.239 1.00 78.94 100 GLN A O 1
ATOM 794 N N . GLY A 1 101 ? -6.272 5.984 6.997 1.00 78.44 101 GLY A N 1
ATOM 795 C CA . GLY A 1 101 ? -5.329 5.957 8.108 1.00 78.44 101 GLY A CA 1
ATOM 796 C C . GLY A 1 101 ? -5.548 7.137 9.050 1.00 78.44 101 GLY A C 1
ATOM 797 O O . GLY A 1 101 ? -5.609 6.947 10.267 1.00 78.44 101 GLY A O 1
ATOM 798 N N . MET A 1 102 ? -5.756 8.332 8.495 1.00 78.88 102 MET A N 1
ATOM 799 C CA . MET A 1 102 ? -6.047 9.542 9.266 1.00 78.88 102 MET A CA 1
ATOM 800 C C . MET A 1 102 ? -7.399 9.464 9.989 1.00 78.88 102 MET A C 1
ATOM 802 O O . MET A 1 102 ? -7.458 9.739 11.192 1.00 78.88 102 MET A O 1
ATOM 806 N N . ASP A 1 103 ? -8.470 9.039 9.307 1.00 78.31 103 ASP A N 1
ATOM 807 C CA . ASP A 1 103 ? -9.804 8.910 9.920 1.00 78.31 103 ASP A CA 1
ATOM 808 C C . ASP A 1 103 ? -9.820 7.856 11.044 1.00 78.31 103 ASP A C 1
ATOM 810 O O . ASP A 1 103 ? -10.282 8.109 12.164 1.00 78.31 103 ASP A O 1
ATOM 814 N N . ASN A 1 104 ? -9.211 6.691 10.804 1.00 70.25 104 ASN A N 1
ATOM 815 C CA . ASN A 1 104 ? -9.113 5.632 11.809 1.00 70.25 104 ASN A CA 1
ATOM 816 C C . ASN A 1 104 ? -8.202 6.011 12.986 1.00 70.25 104 ASN A C 1
ATOM 818 O O . ASN A 1 104 ? -8.503 5.650 14.126 1.00 70.25 104 ASN A O 1
ATOM 822 N N . ALA A 1 105 ? -7.113 6.753 12.756 1.00 68.62 105 ALA A N 1
ATOM 823 C CA . ALA A 1 105 ? -6.269 7.268 13.835 1.00 68.62 105 ALA A CA 1
ATOM 824 C C . ALA A 1 105 ? -7.042 8.251 14.727 1.00 68.62 105 ALA A C 1
ATOM 826 O O . ALA A 1 105 ? -6.920 8.203 15.956 1.00 68.62 105 ALA A O 1
ATOM 827 N N . ARG A 1 106 ? -7.892 9.093 14.127 1.00 66.31 106 ARG A N 1
ATOM 828 C CA . ARG A 1 106 ? -8.760 10.026 14.855 1.00 66.31 106 ARG A CA 1
ATOM 829 C C . ARG A 1 106 ? -9.785 9.288 15.715 1.00 66.31 106 ARG A C 1
ATOM 831 O O . ARG A 1 106 ? -9.916 9.596 16.900 1.00 66.31 106 ARG A O 1
ATOM 838 N N . LYS A 1 107 ? -10.437 8.260 15.159 1.00 63.25 107 LYS A N 1
ATOM 839 C CA . LYS A 1 107 ? -11.400 7.411 15.885 1.00 63.25 107 LYS A CA 1
ATOM 840 C C . LYS A 1 107 ? -10.746 6.625 17.020 1.00 63.25 107 LYS A C 1
ATOM 842 O O . LYS A 1 107 ? -11.295 6.599 18.116 1.00 63.25 107 LYS A O 1
ATOM 847 N N . ARG A 1 108 ? -9.547 6.066 16.806 1.00 60.00 108 ARG A N 1
ATOM 848 C CA . ARG A 1 108 ? -8.789 5.364 17.860 1.00 60.00 108 ARG A CA 1
ATOM 849 C C . ARG A 1 108 ? -8.416 6.281 19.019 1.00 60.00 108 ARG A C 1
ATOM 851 O O . ARG A 1 108 ? -8.567 5.886 20.171 1.00 60.00 108 ARG A O 1
ATOM 858 N N . ARG A 1 109 ? -7.980 7.512 18.730 1.00 59.22 109 ARG A N 1
ATOM 859 C CA . ARG A 1 109 ? -7.688 8.518 19.766 1.00 59.22 109 ARG A CA 1
ATOM 860 C C . ARG A 1 109 ? -8.939 8.887 20.564 1.00 59.22 109 ARG A C 1
ATOM 862 O O . ARG A 1 109 ? -8.856 8.980 21.783 1.00 59.22 109 ARG A O 1
ATOM 869 N N . ALA A 1 110 ? -10.091 9.022 19.907 1.00 58.44 110 ALA A N 1
ATOM 870 C CA . ALA A 1 110 ? -11.362 9.266 20.589 1.00 58.44 110 ALA A CA 1
ATOM 871 C C . ALA A 1 110 ? -11.795 8.073 21.464 1.00 58.44 110 ALA A C 1
ATOM 873 O O . ALA A 1 110 ? -12.168 8.266 22.620 1.00 58.44 110 ALA A O 1
ATOM 874 N N . SER A 1 111 ? -11.669 6.835 20.971 1.00 52.66 111 SER A N 1
ATOM 875 C CA . SER A 1 111 ? -12.032 5.640 21.741 1.00 52.66 111 SER A CA 1
ATOM 876 C C . SER A 1 111 ? -11.097 5.366 22.919 1.00 52.66 111 SER A C 1
ATOM 878 O O . SER A 1 111 ? -11.569 4.880 23.933 1.00 52.66 111 SER A O 1
ATOM 880 N N . THR A 1 112 ? -9.805 5.710 22.860 1.00 52.69 112 THR A N 1
ATOM 881 C CA . THR A 1 112 ? -8.908 5.570 24.027 1.00 52.69 112 THR A CA 1
ATOM 882 C C . THR A 1 112 ? -9.337 6.481 25.183 1.00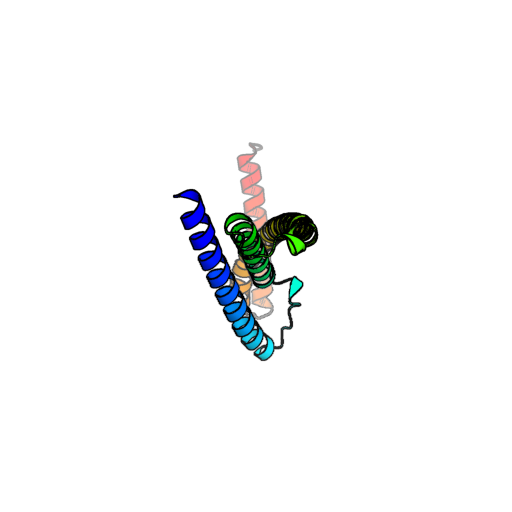 52.69 112 THR A C 1
ATOM 884 O O . THR A 1 112 ? -9.257 6.086 26.346 1.00 52.69 112 THR A O 1
ATOM 887 N N . VAL A 1 113 ? -9.872 7.669 24.877 1.00 51.22 113 VAL A N 1
ATOM 888 C CA . VAL A 1 113 ? -10.429 8.588 25.885 1.00 51.22 113 VAL A CA 1
ATOM 889 C C . VAL A 1 113 ? -11.740 8.043 26.472 1.00 51.22 113 VAL A C 1
ATOM 891 O O . VAL A 1 113 ? -11.984 8.179 27.671 1.00 51.22 113 VAL A O 1
ATOM 894 N N . THR A 1 114 ? -12.567 7.363 25.672 1.00 49.16 114 THR A N 1
ATOM 895 C CA . THR A 1 114 ? -13.809 6.730 26.151 1.00 49.16 114 THR A CA 1
ATOM 896 C C . THR A 1 114 ? -13.556 5.418 26.906 1.00 49.16 114 THR A C 1
ATOM 898 O O . THR A 1 114 ? -14.181 5.183 27.936 1.00 49.16 114 THR A O 1
ATOM 901 N N . SER A 1 115 ? -12.608 4.587 26.469 1.00 44.50 115 SER A N 1
ATOM 902 C CA . SER A 1 115 ? -12.285 3.300 27.100 1.00 44.50 115 SER A CA 1
ATOM 903 C C . SER A 1 115 ? -11.552 3.453 28.432 1.00 44.50 115 SER A C 1
ATOM 905 O O . SER A 1 115 ? -11.761 2.636 29.319 1.00 44.50 115 SER A O 1
ATOM 907 N N . SER A 1 116 ? -10.768 4.521 28.627 1.00 46.16 116 SER A N 1
ATOM 908 C CA . SER A 1 116 ? -10.238 4.872 29.957 1.00 46.16 116 SER A CA 1
ATOM 909 C C . SER A 1 116 ? -11.369 5.127 30.969 1.00 46.16 116 SER A C 1
ATOM 911 O O . SER A 1 116 ? -11.310 4.670 32.109 1.00 46.16 116 SER A O 1
ATOM 913 N N . ASN A 1 117 ? -12.471 5.747 30.527 1.00 45.41 117 ASN A N 1
ATOM 914 C CA . ASN A 1 117 ? -13.668 5.908 31.356 1.00 45.41 117 ASN A CA 1
ATOM 915 C C . ASN A 1 117 ? -14.482 4.608 31.496 1.00 45.41 117 ASN A C 1
ATOM 917 O O . ASN A 1 117 ? -15.082 4.391 32.545 1.00 45.41 117 ASN A O 1
ATOM 921 N N . ALA A 1 118 ? -14.489 3.729 30.486 1.00 44.97 118 ALA A N 1
ATOM 922 C CA . ALA A 1 118 ? -15.226 2.461 30.527 1.00 44.97 118 ALA A CA 1
ATOM 923 C C . ALA A 1 118 ? -14.547 1.385 31.399 1.00 44.97 118 ALA A C 1
ATOM 925 O O . ALA A 1 118 ? -15.239 0.640 32.091 1.00 44.97 118 ALA A O 1
ATOM 926 N N . VAL A 1 119 ? -13.209 1.335 31.444 1.00 44.03 119 VAL A N 1
ATOM 927 C CA . VAL A 1 119 ? -12.462 0.425 32.338 1.00 44.03 119 VAL A CA 1
ATOM 928 C C . VAL A 1 119 ? -12.652 0.821 33.809 1.00 44.03 119 VAL A C 1
ATOM 930 O O . VAL A 1 119 ? -12.793 -0.049 34.660 1.00 44.03 119 VAL A O 1
ATOM 933 N N . LEU A 1 120 ? -12.791 2.117 34.112 1.00 44.47 120 LEU A N 1
ATOM 934 C CA . LEU A 1 120 ? -13.210 2.589 35.442 1.00 44.47 120 LEU A CA 1
ATOM 935 C C . LEU A 1 120 ? -14.675 2.256 35.780 1.00 44.47 120 LEU A C 1
ATOM 937 O O . LEU A 1 120 ? -15.054 2.277 36.951 1.00 44.47 120 LEU A O 1
ATOM 941 N N . GLN A 1 121 ? -15.502 1.942 34.781 1.00 42.31 121 GLN A N 1
ATOM 942 C CA . GLN A 1 121 ? -16.921 1.640 34.963 1.00 42.31 121 GLN A CA 1
ATOM 943 C C . GLN A 1 121 ? -17.190 0.134 35.113 1.00 42.31 121 GLN A C 1
ATOM 945 O O . GLN A 1 121 ? -18.132 -0.244 35.809 1.00 42.31 121 GLN A O 1
ATOM 950 N N . GLN A 1 122 ? -16.340 -0.736 34.552 1.00 41.12 122 GLN A N 1
ATOM 951 C CA . GLN A 1 122 ? -16.474 -2.192 34.696 1.00 41.12 122 GLN A CA 1
ATOM 952 C C . GLN A 1 122 ? -16.045 -2.721 36.074 1.00 41.12 122 GLN A C 1
ATOM 954 O O . GLN A 1 122 ? -16.661 -3.666 36.565 1.00 41.12 122 GLN A O 1
ATOM 959 N N . THR A 1 123 ? -15.105 -2.071 36.768 1.00 44.56 123 THR A N 1
ATOM 960 C CA . THR A 1 123 ? -14.746 -2.431 38.158 1.00 44.56 123 THR A CA 1
ATOM 961 C C . THR A 1 123 ? -15.782 -1.961 39.193 1.00 44.56 123 THR A C 1
ATOM 963 O O . THR A 1 123 ? -15.640 -2.226 40.383 1.00 44.56 123 THR A O 1
ATOM 966 N N . SER A 1 124 ? -16.844 -1.266 38.765 1.00 44.59 124 SER A N 1
ATOM 967 C CA . SER A 1 124 ? -17.919 -0.764 39.631 1.00 44.59 124 SER A CA 1
ATOM 968 C C . SER A 1 124 ? -19.242 -1.512 39.421 1.00 44.59 124 SER A C 1
ATOM 970 O O . SER A 1 124 ? -20.324 -0.963 39.587 1.00 44.59 124 SER A O 1
ATOM 972 N N . THR A 1 125 ? -19.172 -2.803 39.097 1.00 43.38 125 THR A N 1
ATOM 973 C CA . THR A 1 125 ? -20.297 -3.741 39.267 1.00 43.38 125 THR A CA 1
ATOM 974 C C . THR A 1 125 ? -20.282 -4.369 40.666 1.00 43.38 125 THR A C 1
ATOM 976 O O . THR A 1 125 ? -20.628 -5.528 40.857 1.00 43.38 125 THR A O 1
ATOM 979 N N . LYS A 1 126 ? -19.913 -3.587 41.688 1.00 45.84 126 LYS A N 1
ATOM 980 C CA . LYS A 1 126 ? -20.327 -3.878 43.062 1.00 45.84 126 LYS A CA 1
ATOM 981 C C . LYS A 1 126 ? -21.730 -3.309 43.198 1.00 45.84 126 LYS A C 1
ATOM 983 O O . LYS A 1 126 ? -21.920 -2.110 43.014 1.00 45.84 126 LYS A O 1
ATOM 988 N N . THR A 1 127 ? -22.699 -4.181 43.432 1.00 47.16 127 THR A N 1
ATOM 989 C CA . THR A 1 127 ? -24.128 -3.900 43.588 1.00 47.16 127 THR A CA 1
ATOM 990 C C . THR A 1 127 ? -24.345 -2.784 44.616 1.00 47.16 127 THR A C 1
ATOM 992 O O . THR A 1 127 ? -24.497 -3.045 45.803 1.00 47.16 127 THR A O 1
ATOM 995 N N . MET A 1 128 ? -24.293 -1.523 44.176 1.00 52.47 128 MET A N 1
ATOM 996 C CA . MET A 1 128 ? -24.535 -0.377 45.048 1.00 52.47 128 MET A CA 1
ATOM 997 C C . MET A 1 128 ? -26.002 -0.392 45.455 1.00 52.47 128 MET A C 1
ATOM 999 O O . MET A 1 128 ? -26.896 -0.395 44.598 1.00 52.47 128 MET A O 1
ATOM 1003 N N . THR A 1 129 ? -26.228 -0.396 46.763 1.00 61.84 129 THR A N 1
ATOM 1004 C CA . THR A 1 129 ? -27.555 -0.284 47.365 1.00 61.84 129 THR A CA 1
ATOM 1005 C C . THR A 1 129 ? -28.191 1.069 46.989 1.00 61.84 129 THR A C 1
ATOM 1007 O O . THR A 1 129 ? -27.474 2.028 46.675 1.00 61.84 129 THR A O 1
ATOM 1010 N N . PRO A 1 130 ? -29.534 1.192 46.982 1.00 58.25 130 PRO A N 1
ATOM 1011 C CA . PRO A 1 130 ? -30.222 2.425 46.575 1.00 58.25 130 PRO A CA 1
ATOM 1012 C C . PRO A 1 130 ? -29.721 3.681 47.314 1.00 58.25 130 PRO A C 1
ATOM 1014 O O . PRO A 1 130 ? -29.571 4.740 46.705 1.00 58.25 130 PRO A O 1
ATOM 1017 N N . ALA A 1 131 ? -29.358 3.537 48.594 1.00 60.25 131 ALA A N 1
ATOM 1018 C CA . ALA A 1 131 ? -28.825 4.608 49.436 1.00 60.25 131 ALA A CA 1
ATOM 1019 C C . ALA A 1 131 ? -27.452 5.137 48.968 1.00 60.25 131 ALA A C 1
ATOM 1021 O O . ALA A 1 131 ? -27.183 6.340 49.017 1.00 60.25 131 ALA A O 1
ATOM 1022 N N . GLU A 1 132 ? -26.582 4.266 48.450 1.00 57.88 132 GLU A N 1
ATOM 1023 C CA . GLU A 1 132 ? -25.263 4.668 47.949 1.00 57.88 132 GLU A CA 1
ATOM 1024 C C . GLU A 1 132 ? -25.353 5.416 46.611 1.00 57.88 132 GLU A C 1
ATOM 1026 O O . GLU A 1 132 ? -24.554 6.323 46.348 1.00 57.88 132 GLU A O 1
ATOM 1031 N N . ARG A 1 133 ? -26.366 5.110 45.786 1.00 59.78 133 ARG A N 1
ATOM 1032 C CA . ARG A 1 133 ? -26.632 5.846 44.537 1.00 59.78 133 ARG A CA 1
ATOM 1033 C C . ARG A 1 133 ? -27.085 7.276 44.802 1.00 59.78 133 ARG A C 1
ATOM 1035 O O . ARG A 1 133 ? -26.635 8.188 44.106 1.00 59.78 133 ARG A O 1
ATOM 1042 N N . GLU A 1 134 ? -27.917 7.495 45.818 1.00 60.69 134 GLU A N 1
ATOM 1043 C CA . GLU A 1 134 ? -28.327 8.847 46.212 1.00 60.69 134 GLU A CA 1
ATOM 1044 C C . GLU A 1 134 ? -27.153 9.660 46.767 1.00 60.69 134 GLU A C 1
ATOM 1046 O O . GLU A 1 134 ? -26.967 10.821 46.387 1.00 60.69 134 GLU A O 1
ATOM 1051 N N . ALA A 1 135 ? -26.299 9.044 47.589 1.00 63.75 135 ALA A N 1
ATOM 1052 C CA . ALA A 1 135 ? -25.089 9.686 48.097 1.00 63.75 135 ALA A CA 1
ATOM 1053 C C . ALA A 1 135 ? -24.103 10.043 46.965 1.00 63.75 135 ALA A C 1
ATOM 1055 O O . ALA A 1 135 ? -23.534 11.140 46.948 1.00 63.75 135 ALA A O 1
ATOM 1056 N N . ALA A 1 136 ? -23.936 9.161 45.975 1.00 63.78 136 ALA A N 1
ATOM 1057 C CA . ALA A 1 136 ? -23.108 9.425 44.800 1.00 63.78 136 ALA A CA 1
ATOM 1058 C C . ALA A 1 136 ? -23.688 10.548 43.918 1.00 63.78 136 ALA A C 1
ATOM 1060 O O . ALA A 1 136 ? -22.944 11.424 43.459 1.00 63.78 136 ALA A O 1
ATOM 1061 N N . ALA A 1 137 ? -25.012 10.579 43.729 1.00 66.88 137 ALA A N 1
ATOM 1062 C CA . ALA A 1 137 ? -25.697 11.640 42.993 1.00 66.88 137 ALA A CA 1
ATOM 1063 C C . ALA A 1 137 ? -25.555 13.006 43.689 1.00 66.88 137 ALA A C 1
ATOM 1065 O O . ALA A 1 137 ? -25.264 14.004 43.021 1.00 66.88 137 ALA A O 1
ATOM 1066 N N . ARG A 1 138 ? -25.668 13.052 45.026 1.00 69.00 138 ARG A N 1
ATOM 1067 C CA . ARG A 1 138 ? -25.428 14.267 45.827 1.00 69.00 138 ARG A CA 1
ATOM 1068 C C . ARG A 1 138 ? -23.987 14.762 45.684 1.00 69.00 138 ARG A C 1
ATOM 1070 O O . ARG A 1 138 ? -23.779 15.919 45.317 1.00 69.00 138 ARG A O 1
ATOM 1077 N N . ARG A 1 139 ? -22.993 13.874 45.810 1.00 71.88 139 ARG A N 1
ATOM 1078 C CA . ARG A 1 139 ? -21.568 14.216 45.609 1.00 71.88 139 ARG A CA 1
ATOM 1079 C C . ARG A 1 139 ? -21.281 14.752 44.203 1.00 71.88 139 ARG A C 1
ATOM 1081 O O . ARG A 1 139 ? -20.450 15.646 44.038 1.00 71.88 139 ARG A O 1
ATOM 1088 N N . LYS A 1 140 ? -21.969 14.242 43.175 1.00 70.50 140 LYS A N 1
ATOM 1089 C CA . LYS A 1 140 ? -21.829 14.736 41.794 1.00 70.50 140 LYS A CA 1
ATOM 1090 C C . LYS A 1 140 ? -22.383 16.158 41.640 1.00 70.50 140 LYS A C 1
ATOM 1092 O O . LYS A 1 140 ? -21.726 16.993 41.018 1.00 70.50 140 LYS A O 1
ATOM 1097 N N . ARG A 1 141 ? -23.537 16.452 42.251 1.00 73.31 141 ARG A N 1
ATOM 1098 C CA . ARG A 1 141 ? -24.132 17.803 42.272 1.00 73.31 141 ARG A CA 1
ATOM 1099 C C . ARG A 1 141 ? -23.243 18.800 43.020 1.00 73.31 141 ARG A C 1
ATOM 1101 O O . ARG A 1 141 ? -22.992 19.889 42.509 1.00 73.31 141 ARG A O 1
ATOM 1108 N N . GLU A 1 142 ? -22.675 18.406 44.158 1.00 73.12 142 GLU A N 1
ATOM 1109 C CA . GLU A 1 142 ? -21.748 19.250 44.927 1.00 73.12 142 GLU A CA 1
ATOM 1110 C C . GLU A 1 142 ? -20.468 19.588 44.156 1.00 73.12 142 GLU A C 1
ATOM 1112 O O . GLU A 1 142 ? -20.017 20.734 44.165 1.00 73.12 142 GLU A O 1
ATOM 1117 N N . ARG A 1 143 ? -19.890 18.612 43.443 1.00 72.75 143 ARG A N 1
ATOM 1118 C CA . ARG A 1 143 ? -18.715 18.848 42.587 1.00 72.75 143 ARG A CA 1
ATOM 1119 C C . ARG A 1 143 ? -19.031 19.831 41.464 1.00 72.75 143 ARG A C 1
ATOM 1121 O O . ARG A 1 143 ? -18.216 20.707 41.186 1.00 72.75 143 ARG A O 1
ATOM 1128 N N . HIS A 1 144 ? -20.217 19.723 40.863 1.00 72.19 144 HIS A N 1
ATOM 1129 C CA . HIS A 1 144 ? -20.659 20.651 39.826 1.00 72.19 144 HIS A CA 1
ATOM 1130 C C . HIS A 1 144 ? -20.825 22.075 40.377 1.00 72.19 144 HIS A C 1
ATOM 1132 O O . HIS A 1 144 ? -20.298 23.023 39.797 1.00 72.19 144 HIS A O 1
ATOM 1138 N N . HIS A 1 145 ? -21.452 22.230 41.547 1.00 75.12 145 HIS A N 1
ATOM 1139 C CA . HIS A 1 145 ? -21.573 23.533 42.210 1.00 75.12 145 HIS A CA 1
ATOM 1140 C C . HIS A 1 145 ? -20.213 24.139 42.579 1.00 75.12 145 HIS A C 1
ATOM 1142 O O . HIS A 1 145 ? -19.983 25.320 42.314 1.00 75.12 145 HIS A O 1
ATOM 1148 N N . LYS A 1 146 ? -19.277 23.340 43.112 1.00 75.12 146 LYS A N 1
ATOM 1149 C CA . LYS A 1 146 ? -17.913 23.802 43.425 1.00 75.12 146 LYS A CA 1
ATOM 1150 C C . LYS A 1 146 ? -17.141 24.216 42.168 1.00 75.12 146 LYS A C 1
ATOM 1152 O O . LYS A 1 146 ? -16.456 25.235 42.191 1.00 75.12 146 LYS A O 1
ATOM 1157 N N . ALA A 1 147 ? -17.292 23.490 41.059 1.00 72.56 147 ALA A N 1
ATOM 1158 C CA . ALA A 1 147 ? -16.657 23.835 39.786 1.00 72.56 147 ALA A CA 1
ATOM 1159 C C . ALA A 1 147 ? -17.221 25.132 39.176 1.00 72.56 147 ALA A C 1
ATOM 1161 O O . ALA A 1 147 ? -16.461 25.968 38.683 1.00 72.56 147 ALA A O 1
ATOM 1162 N N . VAL A 1 148 ? -18.540 25.339 39.253 1.00 75.94 148 VAL A N 1
ATOM 1163 C CA . VAL A 1 148 ? -19.193 26.577 38.794 1.00 75.94 148 VAL A CA 1
ATOM 1164 C C . VAL A 1 148 ? -18.797 27.767 39.673 1.00 75.94 148 VAL A C 1
ATOM 1166 O O . VAL A 1 148 ? -18.459 28.827 39.147 1.00 75.94 148 VAL A O 1
ATOM 1169 N N . ALA A 1 149 ? -18.755 27.595 40.998 1.00 73.88 149 ALA A N 1
ATOM 1170 C CA . ALA A 1 149 ? -18.295 28.631 41.923 1.00 73.88 149 ALA A CA 1
ATOM 1171 C C . ALA A 1 149 ? -16.814 28.991 41.699 1.00 73.88 149 ALA A C 1
ATOM 1173 O O . ALA A 1 149 ? -16.460 30.169 41.682 1.00 73.88 149 ALA A O 1
ATOM 1174 N N . ALA A 1 150 ? -15.952 28.000 41.444 1.00 74.56 150 ALA A N 1
ATOM 1175 C CA . ALA A 1 150 ? -14.547 28.231 41.106 1.00 74.56 150 ALA A CA 1
ATOM 1176 C C . ALA A 1 150 ? -14.378 28.982 39.772 1.00 74.56 150 ALA A C 1
ATOM 1178 O O . ALA A 1 150 ? -13.522 29.862 39.669 1.00 74.56 150 ALA A O 1
ATOM 1179 N N . ARG A 1 151 ? -15.220 28.697 38.766 1.00 66.50 151 ARG A N 1
ATOM 1180 C CA . ARG A 1 151 ? -15.262 29.473 37.513 1.00 66.50 151 ARG A CA 1
ATOM 1181 C C . ARG A 1 151 ? -15.709 30.917 37.741 1.00 66.50 151 ARG A C 1
ATOM 1183 O O . ARG A 1 151 ? -15.097 31.814 37.174 1.00 66.50 151 ARG A O 1
ATOM 1190 N N . ARG A 1 152 ? -16.711 31.156 38.594 1.00 65.62 152 ARG A N 1
ATOM 1191 C CA . ARG A 1 152 ? -17.153 32.520 38.947 1.00 65.62 152 ARG A CA 1
ATOM 1192 C C . ARG A 1 152 ? -16.059 33.322 39.658 1.00 65.62 152 ARG A C 1
ATOM 1194 O O . ARG A 1 152 ? -15.844 34.471 39.294 1.00 65.62 152 ARG A O 1
ATOM 1201 N N . ARG A 1 153 ? -15.304 32.696 40.573 1.00 65.69 153 ARG A N 1
ATOM 1202 C CA . ARG A 1 153 ? -14.145 33.327 41.238 1.00 65.69 153 ARG A CA 1
ATOM 1203 C C . ARG A 1 153 ? -13.032 33.705 40.257 1.00 65.69 153 ARG A C 1
ATOM 1205 O O . ARG A 1 153 ? -12.450 34.771 40.385 1.00 65.69 153 ARG A O 1
ATOM 1212 N N . ARG A 1 154 ? -12.757 32.863 39.253 1.00 64.62 154 ARG A N 1
ATOM 1213 C CA . ARG A 1 154 ? -11.776 33.174 38.193 1.00 64.62 154 ARG A CA 1
ATOM 1214 C C . ARG A 1 154 ? -12.256 34.242 37.209 1.00 64.62 154 ARG A C 1
ATOM 1216 O O . ARG A 1 154 ? -11.429 34.897 36.595 1.00 64.62 154 ARG A O 1
ATOM 1223 N N . ALA A 1 155 ? -13.567 34.417 37.065 1.00 67.56 155 ALA A N 1
ATOM 1224 C CA . ALA A 1 155 ? -14.170 35.431 36.205 1.00 67.56 155 ALA A CA 1
ATOM 1225 C C . ALA A 1 155 ? -14.315 36.809 36.884 1.00 67.56 155 ALA A C 1
ATOM 1227 O O . ALA A 1 155 ? -14.964 37.685 36.320 1.00 67.56 155 ALA A O 1
ATOM 1228 N N . GLY A 1 156 ? -13.753 37.002 38.086 1.00 59.62 156 GLY A N 1
ATOM 1229 C CA . GLY A 1 156 ? -13.644 38.317 38.730 1.00 59.62 156 GLY A CA 1
ATOM 1230 C C . GLY A 1 156 ? -14.966 38.978 39.137 1.00 59.62 156 GLY A C 1
ATOM 1231 O O . GLY A 1 156 ? -14.965 40.158 39.451 1.00 59.62 156 GLY A O 1
ATOM 1232 N N . LYS A 1 157 ? -16.092 38.251 39.143 1.00 54.00 157 LYS A N 1
ATOM 1233 C CA . LYS A 1 157 ? -17.365 38.732 39.705 1.00 54.00 157 LYS A CA 1
ATOM 1234 C C . LYS A 1 157 ? -17.523 38.201 41.130 1.00 54.00 157 LYS A C 1
ATOM 1236 O O . LYS A 1 157 ? -18.203 37.194 41.348 1.00 54.00 157 LYS A O 1
ATOM 1241 N N . ALA A 1 158 ? -16.834 38.852 42.059 1.00 53.34 158 ALA A N 1
ATOM 1242 C CA . ALA A 1 158 ? -17.216 38.942 43.463 1.00 53.34 158 ALA A CA 1
ATOM 1243 C C . ALA A 1 158 ? -17.442 40.424 43.756 1.00 53.34 158 ALA A C 1
ATOM 1245 O O . ALA A 1 158 ? -16.602 41.220 43.282 1.00 53.34 158 ALA A O 1
#

Sequence (158 aa):
MAGLQLVALLCIMFLALGAFNILMARRRQQRESAMGIQYPWYKRLTILTSVEYVLLALAFLLNLGLQYHWLPTSLSPLVIPAYIVLLIASGLLAGFIIYQGMDNARKRRASTVTSSNAVLQQTSTKTMTPAEREAAARRKRERHHKAVAARRRRAGKA

Secondary structure (DSSP, 8-state):
-HHHHHHHHHHHHHHHHHHHHHHHHHHHHHHHHTTT----GGG-HHHHHHHHHHHHHHHHHHHHHHHTT-S-TTTHHHHHHHHHHHHHHHHHHHHHHHHHHHHHHHHHHHHHHHHHHHHHHHTT-S---HHHHHHHHHHHHHHHHHHHHHHHHHTT--

pLDDT: mean 70.87, std 12.19, range [41.12, 89.81]

Radius of gyration: 28.12 Å; chains: 1; bounding box: 55×56×79 Å